Protein AF-A0A0N7I3K1-F1 (afdb_monomer_lite)

Foldseek 3Di:
DQPDDFQAWKWKDAQDDPDDIDIWTFHDDDPQWTWTADPNDIWIAGSVFQFTDDDPPDDTGTMGIGHPVRVVQVVLQVVLQVLCVVVVNHPDPPDPDPDGSVVSVVVSVVSVVVVVVVD

Radius of gyration: 18.08 Å; chains: 1; bounding box: 45×31×52 Å

Secondary structure (DSSP, 8-state):
--S--TT-EEEEE-SSSSPPPEEEEEEEE-SSEEEEEETTEEEEEETTT-BB---TT--SPPPEEEEHHHHHHHHHHHHHHHHHHHTT---STT----S-HHHHHHHHHHHHHHHHHH-

pLDDT: mean 88.79, std 10.24, range [53.84, 97.38]

Sequence (119 aa):
MSKFEVGQEVILVEGFGQRSPVEVEVVKVGRTLVYIKHHGQEKAFYQKDGVERRSPNAVGYGDRVYTLEQWADRERRAAAIKRLSDLAVVPLAYSPWRCSTDALEQVIAVLEADLEKGA

Structure (mmCIF, N/CA/C/O backbone):
data_AF-A0A0N7I3K1-F1
#
_entry.id   AF-A0A0N7I3K1-F1
#
loop_
_atom_site.group_PDB
_atom_site.id
_atom_site.type_symbol
_atom_site.label_atom_id
_atom_site.label_alt_id
_atom_site.label_comp_id
_atom_site.label_asym_id
_atom_site.label_entity_id
_atom_site.label_seq_id
_atom_site.pdbx_PDB_ins_code
_atom_site.Cartn_x
_atom_site.Cartn_y
_atom_site.Cartn_z
_atom_site.occupancy
_atom_site.B_iso_or_equiv
_atom_site.auth_seq_id
_atom_site.auth_comp_id
_atom_site.auth_asym_id
_atom_site.auth_atom_id
_atom_site.pdbx_PDB_model_num
ATOM 1 N N . MET A 1 1 ? -18.783 -5.616 -1.465 1.00 62.22 1 MET A N 1
ATOM 2 C CA . MET A 1 1 ? -18.339 -6.371 -0.273 1.00 62.22 1 MET A CA 1
ATOM 3 C C . MET A 1 1 ? -17.128 -5.657 0.316 1.00 62.22 1 MET A C 1
ATOM 5 O O . MET A 1 1 ? -16.451 -4.968 -0.440 1.00 62.22 1 MET A O 1
ATOM 9 N N . SER A 1 2 ? -16.922 -5.719 1.636 1.00 71.81 2 SER A N 1
ATOM 10 C CA . SER A 1 2 ? -15.714 -5.163 2.274 1.00 71.81 2 SER A CA 1
ATOM 11 C C . SER A 1 2 ? -14.491 -5.926 1.767 1.00 71.81 2 SER A C 1
ATOM 13 O O . SER A 1 2 ? -14.568 -7.139 1.618 1.00 71.81 2 SER A O 1
ATOM 15 N N . LYS A 1 3 ? -13.383 -5.228 1.509 1.00 83.94 3 LYS A N 1
ATOM 16 C CA . LYS A 1 3 ? -12.085 -5.849 1.183 1.00 83.94 3 LYS A CA 1
ATOM 17 C C . LYS A 1 3 ? -11.295 -6.291 2.424 1.00 83.94 3 LYS A C 1
ATOM 19 O O . LYS A 1 3 ? -10.172 -6.760 2.296 1.00 83.94 3 LYS A O 1
ATOM 24 N N . PHE A 1 4 ? -11.864 -6.050 3.604 1.00 92.19 4 PHE A N 1
ATOM 25 C CA . PHE A 1 4 ? -11.274 -6.349 4.899 1.00 92.19 4 PHE A CA 1
ATOM 26 C C . PHE A 1 4 ? -12.176 -7.268 5.721 1.00 92.19 4 PHE A C 1
ATOM 28 O O . PHE A 1 4 ? -13.401 -7.087 5.708 1.00 92.19 4 PHE A O 1
ATOM 35 N N . GLU A 1 5 ? -11.558 -8.152 6.498 1.00 94.56 5 GLU A N 1
ATOM 36 C CA . GLU A 1 5 ? -12.198 -9.078 7.436 1.00 94.56 5 GLU A CA 1
ATOM 37 C C . GLU A 1 5 ? -11.624 -8.910 8.851 1.00 94.56 5 GLU A C 1
ATOM 39 O O . GLU A 1 5 ? -10.494 -8.464 9.022 1.00 94.56 5 GLU A O 1
ATOM 44 N N . VAL A 1 6 ? -12.410 -9.222 9.888 1.00 96.62 6 VAL A N 1
ATOM 45 C CA . VAL A 1 6 ? -11.908 -9.211 11.276 1.00 96.62 6 VAL A CA 1
ATOM 46 C C . VAL A 1 6 ? -10.913 -10.356 11.453 1.00 96.62 6 VAL A C 1
ATOM 48 O O . VAL A 1 6 ? -11.176 -11.460 10.989 1.00 96.62 6 VAL A O 1
ATOM 51 N N . GLY A 1 7 ? -9.788 -10.094 12.116 1.00 95.19 7 GLY A N 1
ATOM 52 C CA . GLY A 1 7 ? -8.679 -11.041 12.237 1.00 95.19 7 GLY A CA 1
ATOM 53 C C . GLY A 1 7 ? -7.708 -11.021 11.058 1.00 95.19 7 GLY A C 1
ATOM 54 O O . GLY A 1 7 ? -6.683 -11.693 11.096 1.00 95.19 7 GLY A O 1
ATOM 55 N N . GLN A 1 8 ? -8.004 -10.255 10.003 1.00 95.56 8 GLN A N 1
ATOM 56 C CA . GLN A 1 8 ? -7.118 -10.144 8.854 1.00 95.56 8 GLN A CA 1
ATOM 57 C C . GLN A 1 8 ? -5.878 -9.318 9.195 1.00 95.56 8 GLN A C 1
ATOM 59 O O . GLN A 1 8 ? -5.980 -8.206 9.721 1.00 95.56 8 GLN A O 1
ATOM 64 N N . GLU A 1 9 ? -4.718 -9.831 8.803 1.00 96.19 9 GLU A N 1
ATOM 65 C CA . GLU A 1 9 ? -3.463 -9.091 8.823 1.00 96.19 9 GLU A CA 1
ATOM 66 C C . GLU A 1 9 ? -3.403 -8.067 7.680 1.00 96.19 9 GLU A C 1
ATOM 68 O O . GLU A 1 9 ? -3.743 -8.343 6.522 1.00 96.19 9 GLU A O 1
ATOM 73 N N . VAL A 1 10 ? -2.989 -6.850 8.018 1.00 96.69 10 VAL A N 1
ATOM 74 C CA . VAL A 1 10 ? -2.854 -5.723 7.096 1.00 96.69 10 VAL A CA 1
ATOM 75 C C . VAL A 1 10 ? -1.559 -4.971 7.375 1.00 96.69 10 VAL A C 1
ATOM 77 O O . VAL A 1 10 ? -1.032 -4.991 8.485 1.00 96.69 10 VAL A O 1
ATOM 80 N N . ILE A 1 11 ? -1.070 -4.248 6.372 1.00 96.69 11 ILE A N 1
ATOM 81 C CA . ILE A 1 11 ? 0.118 -3.406 6.502 1.00 96.69 11 ILE A CA 1
ATOM 82 C C . ILE A 1 11 ? -0.301 -1.976 6.817 1.00 96.69 11 ILE A C 1
ATOM 84 O O . ILE A 1 11 ? -0.971 -1.327 6.009 1.00 96.69 11 ILE A O 1
ATOM 88 N N . LEU A 1 12 ? 0.126 -1.470 7.970 1.00 95.25 12 LEU A N 1
ATOM 89 C CA . LEU A 1 12 ? 0.031 -0.068 8.350 1.00 95.25 12 LEU A CA 1
ATOM 90 C C . LEU A 1 12 ? 1.267 0.694 7.866 1.00 95.25 12 LEU A C 1
ATOM 92 O O . LEU A 1 12 ? 2.403 0.331 8.162 1.00 95.25 12 LEU A O 1
ATOM 96 N N . VAL A 1 13 ? 1.031 1.801 7.167 1.00 93.06 13 VAL A N 1
ATOM 97 C CA . VAL A 1 13 ? 2.046 2.793 6.810 1.00 93.06 13 VAL A CA 1
ATOM 98 C C . VAL A 1 13 ? 1.679 4.113 7.461 1.00 93.06 13 VAL A C 1
ATOM 100 O O . VAL A 1 13 ? 0.644 4.702 7.136 1.00 93.06 13 VAL A O 1
ATOM 103 N N . GLU A 1 14 ? 2.539 4.585 8.354 1.00 89.25 14 GLU A N 1
ATOM 104 C CA . GLU A 1 14 ? 2.330 5.849 9.050 1.00 89.25 14 GLU A CA 1
ATOM 105 C C . GLU A 1 14 ? 2.677 7.036 8.137 1.00 89.25 14 GLU A C 1
ATOM 107 O O . GLU A 1 14 ? 3.675 7.028 7.414 1.00 89.25 14 GLU A O 1
ATOM 112 N N . GLY A 1 15 ? 1.819 8.057 8.124 1.00 77.81 15 GLY A N 1
ATOM 113 C CA . GLY A 1 15 ? 1.947 9.198 7.213 1.00 77.81 15 GLY A CA 1
ATOM 114 C C . GLY A 1 15 ? 3.022 10.210 7.624 1.00 77.81 15 GLY A C 1
ATOM 115 O O . GLY A 1 15 ? 3.426 11.043 6.809 1.00 77.81 15 GLY A O 1
ATOM 116 N N . PHE A 1 16 ? 3.492 10.153 8.875 1.00 67.06 16 PHE A N 1
ATOM 117 C CA . PHE A 1 16 ? 4.478 11.080 9.425 1.00 67.06 16 PHE A CA 1
ATOM 118 C C . PHE A 1 16 ? 5.746 10.342 9.877 1.00 67.06 16 PHE A C 1
ATOM 120 O O . PHE A 1 16 ? 5.726 9.560 10.826 1.00 67.06 16 PHE A O 1
ATOM 127 N N . GLY A 1 17 ? 6.865 10.646 9.213 1.00 56.31 17 GLY A N 1
ATOM 128 C CA . GLY A 1 17 ? 8.175 10.037 9.460 1.00 56.31 17 GLY A CA 1
ATOM 129 C C . GLY A 1 17 ? 8.470 8.843 8.547 1.00 56.31 17 GLY A C 1
ATOM 130 O O . GLY A 1 17 ? 7.566 8.167 8.069 1.00 56.31 17 GLY A O 1
ATOM 131 N N . GLN A 1 18 ? 9.755 8.583 8.291 1.00 53.84 18 GLN A N 1
ATOM 132 C CA . GLN A 1 18 ? 10.224 7.361 7.624 1.00 53.84 18 GLN A CA 1
ATOM 133 C C . GLN A 1 18 ? 10.095 6.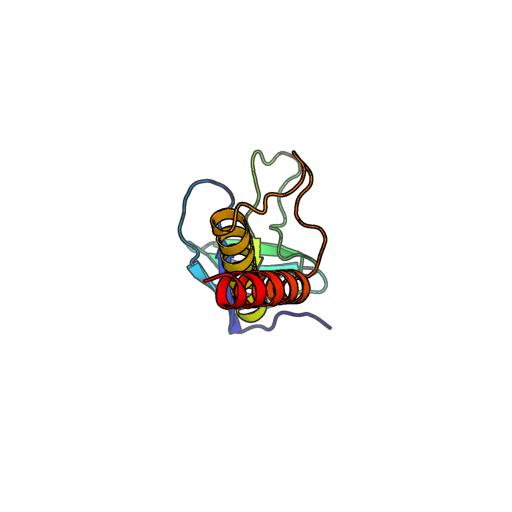162 8.570 1.00 53.84 18 GLN A C 1
ATOM 135 O O . GLN A 1 18 ? 11.090 5.588 9.008 1.00 53.84 18 GLN A O 1
ATOM 140 N N . ARG A 1 19 ? 8.873 5.821 8.963 1.00 69.81 19 ARG A N 1
ATOM 141 C CA . ARG A 1 19 ? 8.637 4.624 9.759 1.00 69.81 19 ARG A CA 1
ATOM 142 C C . ARG A 1 19 ? 8.377 3.460 8.821 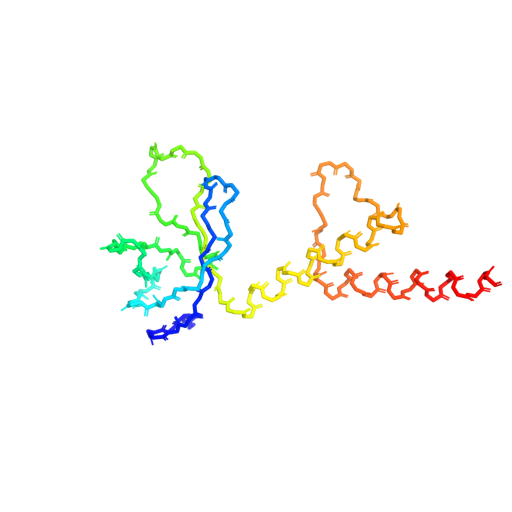1.00 69.81 19 ARG A C 1
ATOM 144 O O . ARG A 1 19 ? 7.636 3.590 7.846 1.00 69.81 19 ARG A O 1
ATOM 151 N N . SER A 1 20 ? 9.055 2.352 9.097 1.00 86.56 20 SER A N 1
ATOM 152 C CA . SER A 1 20 ? 8.879 1.114 8.352 1.00 86.56 20 SER A CA 1
ATOM 153 C C . SER A 1 20 ? 7.412 0.677 8.411 1.00 86.56 20 SER A C 1
ATOM 155 O O . SER A 1 20 ? 6.764 0.898 9.436 1.00 86.56 20 SER A O 1
ATOM 157 N N . PRO A 1 21 ? 6.884 0.066 7.339 1.00 92.56 21 PRO A N 1
ATOM 158 C CA . PRO A 1 21 ? 5.574 -0.571 7.375 1.00 92.56 21 PRO A CA 1
ATOM 159 C C . PRO A 1 21 ? 5.500 -1.592 8.517 1.00 92.56 21 PRO A C 1
ATOM 161 O O . PRO A 1 21 ? 6.498 -2.248 8.820 1.00 92.56 21 PRO A O 1
ATOM 164 N N . VAL A 1 22 ? 4.334 -1.714 9.150 1.00 93.19 22 VAL A N 1
ATOM 165 C CA . VAL A 1 22 ? 4.116 -2.625 10.284 1.00 93.19 22 VAL A CA 1
ATOM 166 C C . VAL A 1 22 ? 2.897 -3.499 10.014 1.00 93.19 22 VAL A C 1
ATOM 168 O O . VAL A 1 22 ? 1.861 -2.994 9.584 1.00 93.19 22 VAL A O 1
ATOM 171 N N . GLU A 1 23 ? 3.014 -4.794 10.289 1.00 95.00 23 GLU A N 1
ATOM 172 C CA . GLU A 1 23 ? 1.890 -5.731 10.281 1.00 95.00 23 GLU A CA 1
ATOM 173 C C . GLU A 1 23 ? 1.005 -5.508 11.510 1.00 95.00 23 GLU A C 1
ATOM 175 O O . GLU A 1 23 ? 1.475 -5.438 12.648 1.00 95.00 23 GLU A O 1
ATOM 180 N N . VAL A 1 24 ? -0.294 -5.357 11.274 1.00 95.44 24 VAL A N 1
ATOM 181 C CA . VAL A 1 24 ? -1.308 -5.154 12.309 1.00 95.44 24 VAL A CA 1
ATOM 182 C C . VAL A 1 24 ? -2.571 -5.930 11.957 1.00 95.44 24 VAL A C 1
ATOM 184 O O . VAL A 1 24 ? -2.825 -6.246 10.797 1.00 95.44 24 VAL A O 1
ATOM 187 N N . GLU A 1 25 ? -3.401 -6.197 12.958 1.00 95.75 25 GLU A N 1
ATOM 188 C CA . GLU A 1 25 ? -4.635 -6.961 12.786 1.00 95.75 25 GLU A CA 1
ATOM 189 C C . GLU A 1 25 ? -5.865 -6.045 12.716 1.00 95.75 25 GLU A C 1
ATOM 191 O O . GLU A 1 25 ? -6.002 -5.066 13.466 1.00 95.75 25 GLU A O 1
ATOM 196 N N . VAL A 1 26 ? -6.799 -6.385 11.827 1.00 96.94 26 VAL A N 1
ATOM 197 C CA . VAL A 1 26 ? -8.129 -5.775 11.774 1.00 96.94 26 VAL A CA 1
ATOM 198 C C . VAL A 1 26 ? -8.973 -6.265 12.947 1.00 96.94 26 VAL A C 1
ATOM 200 O O . VAL A 1 26 ? -9.384 -7.419 13.006 1.00 96.94 26 VAL A O 1
ATOM 203 N N . VAL A 1 27 ? -9.330 -5.351 13.847 1.00 97.38 27 VAL A N 1
ATOM 204 C CA . VAL A 1 27 ? -10.126 -5.667 15.045 1.00 97.38 27 VAL A CA 1
ATOM 205 C C . VAL A 1 27 ? -11.627 -5.474 14.838 1.00 97.38 27 VAL A C 1
ATOM 207 O O . VAL A 1 27 ? -12.439 -6.035 15.571 1.00 97.38 27 VAL A O 1
ATOM 210 N N . LYS A 1 28 ? -12.029 -4.666 13.849 1.00 96.88 28 LYS A N 1
ATOM 211 C CA . LYS A 1 28 ? -13.442 -4.393 13.560 1.00 96.88 28 LYS A CA 1
ATOM 212 C C . LYS A 1 28 ? -13.639 -3.911 12.129 1.00 96.88 28 LYS A C 1
ATOM 214 O O . LYS A 1 28 ? -12.897 -3.069 11.629 1.00 96.88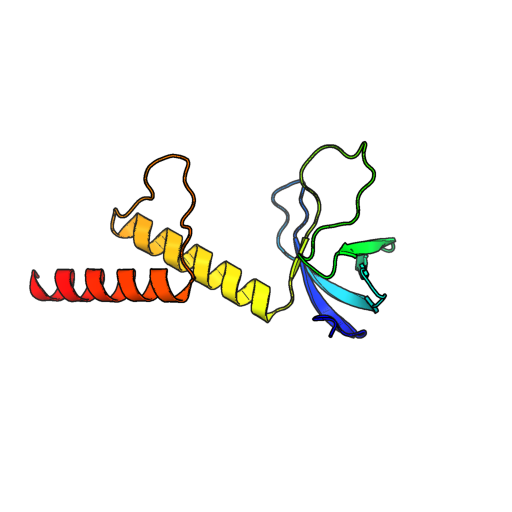 28 LYS A O 1
ATOM 219 N N . VAL A 1 29 ? -14.715 -4.371 11.497 1.00 96.88 29 VAL A N 1
ATOM 220 C CA . VAL A 1 29 ? -15.134 -3.935 10.160 1.00 96.88 29 VAL A CA 1
ATOM 221 C C . VAL A 1 29 ? -16.540 -3.344 10.249 1.00 96.88 29 VAL A C 1
ATOM 223 O O . VAL A 1 29 ? -17.487 -4.005 10.663 1.00 96.88 29 VAL A O 1
ATOM 226 N N . GLY A 1 30 ? -16.671 -2.063 9.912 1.00 94.56 30 GLY A N 1
ATOM 227 C CA . GLY A 1 30 ? -17.953 -1.367 9.802 1.00 94.56 30 GLY A CA 1
ATOM 228 C C . GLY A 1 30 ? -18.506 -1.380 8.375 1.00 94.56 30 GLY A C 1
ATOM 229 O O . GLY A 1 30 ? -18.066 -2.141 7.520 1.00 94.56 30 GLY A O 1
ATOM 230 N N . ARG A 1 31 ? -19.458 -0.485 8.080 1.00 93.50 31 ARG A N 1
ATOM 231 C CA . ARG A 1 31 ? -19.994 -0.327 6.713 1.00 93.50 31 ARG A CA 1
ATOM 232 C C . ARG A 1 31 ? -19.034 0.406 5.773 1.00 93.50 31 ARG A C 1
ATOM 234 O O . ARG A 1 31 ? -18.956 0.082 4.596 1.00 93.50 31 ARG A O 1
ATOM 241 N N . THR A 1 32 ? -18.366 1.441 6.278 1.00 94.88 32 THR A N 1
ATOM 242 C CA . THR A 1 32 ? -17.476 2.319 5.494 1.00 94.88 32 THR A CA 1
ATOM 243 C C . THR A 1 32 ? -16.060 2.379 6.050 1.00 94.88 32 THR A C 1
ATOM 245 O O . THR A 1 32 ? -15.154 2.854 5.364 1.00 94.88 32 THR A O 1
ATOM 248 N N . LEU A 1 33 ? -15.873 1.910 7.284 1.00 96.62 33 LEU A N 1
ATOM 249 C CA . LEU A 1 33 ? -14.623 1.993 8.024 1.00 96.62 33 LEU A CA 1
ATOM 250 C C . LEU A 1 33 ? -14.121 0.599 8.387 1.00 96.62 33 LEU A C 1
ATOM 252 O O . LEU A 1 33 ? -14.922 -0.305 8.626 1.00 96.62 33 LEU A O 1
ATOM 256 N N . VAL A 1 34 ? -12.808 0.449 8.435 1.00 97.00 34 VAL A N 1
ATOM 257 C CA . VAL A 1 34 ? -12.092 -0.673 9.040 1.00 97.00 34 VAL A CA 1
ATOM 258 C C . VAL A 1 34 ? -11.277 -0.128 10.206 1.00 97.00 34 VAL A C 1
ATOM 260 O O . VAL A 1 34 ? -10.825 1.017 10.162 1.00 97.00 34 VAL A O 1
ATOM 263 N N . TYR A 1 35 ? -11.141 -0.916 11.261 1.00 97.25 35 TYR A N 1
ATOM 264 C CA . TYR A 1 35 ? -10.442 -0.532 12.474 1.00 97.25 35 TYR A CA 1
ATOM 265 C C . TYR A 1 35 ? -9.317 -1.520 12.743 1.00 97.25 35 TYR A C 1
ATOM 267 O O . TYR A 1 35 ? -9.529 -2.730 12.679 1.00 97.25 35 TYR A O 1
ATOM 275 N N . ILE A 1 36 ? -8.152 -0.990 13.088 1.00 96.50 36 ILE A N 1
ATOM 276 C CA . ILE A 1 36 ? -6.998 -1.750 13.578 1.00 96.50 36 ILE A CA 1
ATOM 277 C C . ILE A 1 36 ? -6.668 -1.283 14.994 1.00 96.50 36 ILE A C 1
ATOM 279 O O . ILE A 1 36 ? -7.045 -0.173 15.389 1.00 96.50 36 ILE A O 1
ATOM 283 N N . LYS A 1 37 ? -5.925 -2.100 15.737 1.00 92.56 37 LYS A N 1
ATOM 284 C CA . LYS A 1 37 ? -5.338 -1.695 17.015 1.00 92.56 37 LYS A CA 1
ATOM 285 C C . LYS A 1 37 ? -3.843 -1.465 16.833 1.00 92.56 37 LYS A C 1
ATOM 287 O O . LYS A 1 37 ? -3.116 -2.389 16.496 1.00 92.56 37 LYS A O 1
ATOM 292 N N . HIS A 1 38 ? -3.387 -0.242 17.087 1.00 90.06 38 HIS A N 1
ATOM 293 C CA . HIS A 1 38 ? -1.979 0.145 16.976 1.00 90.06 38 HIS A CA 1
ATOM 294 C C . HIS A 1 38 ? -1.577 0.994 18.178 1.00 90.06 38 HIS A C 1
ATOM 296 O O . HIS A 1 38 ? -2.321 1.886 18.581 1.00 90.06 38 HIS A O 1
ATOM 302 N N . HIS A 1 39 ? -0.442 0.684 18.808 1.00 87.88 39 HIS A N 1
ATOM 303 C CA . HIS A 1 39 ? 0.008 1.330 20.056 1.00 87.88 39 HIS A CA 1
ATOM 304 C C . HIS A 1 39 ? -1.076 1.436 21.152 1.00 87.88 39 HIS A C 1
ATOM 306 O O . HIS A 1 39 ? -1.174 2.427 21.872 1.00 87.88 39 HIS A O 1
ATOM 312 N N . GLY A 1 40 ? -1.920 0.406 21.278 1.00 86.75 40 GLY A N 1
ATOM 313 C CA . GLY A 1 40 ? -2.999 0.369 22.270 1.00 86.75 40 GLY A CA 1
ATOM 314 C C . GLY A 1 40 ? -4.216 1.242 21.940 1.00 86.75 40 GLY A C 1
ATOM 315 O O . GLY A 1 40 ? -5.164 1.246 22.721 1.00 86.75 40 GLY A O 1
ATOM 316 N N . GLN A 1 41 ? -4.228 1.927 20.794 1.00 88.88 41 GLN A N 1
ATOM 317 C CA . GLN A 1 41 ? -5.343 2.750 20.331 1.00 88.88 41 GLN A CA 1
ATOM 318 C C . GLN A 1 41 ? -6.025 2.122 19.115 1.00 88.88 41 GLN A C 1
ATOM 320 O O . GLN A 1 41 ? -5.376 1.545 18.242 1.00 88.88 41 GLN A O 1
ATOM 325 N N . GLU A 1 42 ? -7.350 2.246 19.048 1.00 93.06 42 GLU A N 1
ATOM 326 C CA . GLU A 1 42 ? -8.088 1.920 17.831 1.00 93.06 42 GLU A CA 1
ATOM 327 C C . GLU A 1 42 ? -7.959 3.060 16.824 1.00 93.06 42 GLU A C 1
ATOM 329 O O . GLU A 1 42 ? -8.243 4.221 17.129 1.00 93.06 42 GLU A O 1
ATOM 334 N N . LYS A 1 43 ? -7.577 2.714 15.597 1.00 94.25 43 LYS A N 1
ATOM 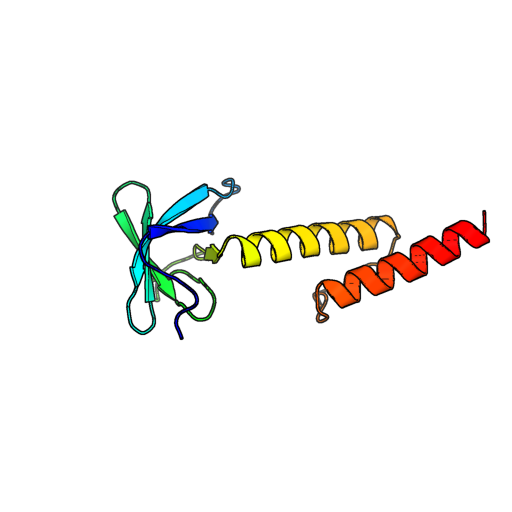335 C CA . LYS A 1 43 ? -7.490 3.650 14.478 1.00 94.25 43 LYS A CA 1
ATOM 336 C C . LYS A 1 43 ? -8.466 3.236 13.390 1.00 94.25 43 LYS A C 1
ATOM 338 O O . LYS A 1 43 ? -8.558 2.058 13.062 1.00 94.25 43 LYS A O 1
ATOM 343 N N . ALA A 1 44 ? -9.192 4.204 12.835 1.00 95.81 44 ALA A N 1
ATOM 344 C CA . ALA A 1 44 ? -10.210 3.969 11.817 1.00 95.81 44 ALA A CA 1
ATOM 345 C C . ALA A 1 44 ? -9.719 4.405 10.433 1.00 95.81 44 ALA A C 1
ATOM 347 O O . ALA A 1 44 ? -9.191 5.503 10.277 1.00 95.81 44 ALA A O 1
ATOM 348 N N . PHE A 1 45 ? -9.975 3.588 9.418 1.00 96.31 45 PHE A N 1
ATOM 349 C CA . PHE A 1 45 ? -9.566 3.815 8.034 1.00 96.31 45 PHE A CA 1
ATOM 350 C C . PHE A 1 45 ? -10.751 3.614 7.102 1.00 96.31 45 PHE A C 1
ATOM 352 O O . PHE A 1 45 ? -11.611 2.771 7.350 1.00 96.31 45 PHE A O 1
ATOM 359 N N . TYR A 1 46 ? -10.818 4.376 6.017 1.00 95.06 46 TYR A N 1
ATOM 360 C CA . TYR A 1 46 ? -11.848 4.186 5.005 1.00 95.06 46 TYR A CA 1
ATOM 361 C C . TYR A 1 46 ? -11.604 2.898 4.225 1.00 95.06 46 TYR A C 1
ATOM 363 O O . TYR A 1 46 ? -10.530 2.686 3.670 1.00 95.06 46 TYR A O 1
ATOM 371 N N . GLN A 1 47 ? -12.631 2.059 4.092 1.00 94.81 47 GLN A N 1
ATOM 372 C CA . GLN A 1 47 ? -12.503 0.812 3.331 1.00 94.81 47 GLN A CA 1
ATOM 373 C C . GLN A 1 47 ? -12.205 1.050 1.847 1.00 94.81 47 GLN A C 1
ATOM 375 O O . GLN A 1 47 ? -11.595 0.203 1.203 1.00 94.81 47 GLN A O 1
ATOM 380 N N . LYS A 1 48 ? -12.616 2.195 1.286 1.00 92.75 48 LYS A N 1
ATOM 381 C CA . LYS A 1 48 ? -12.445 2.474 -0.147 1.00 92.75 48 LYS A CA 1
ATOM 382 C C . LYS A 1 48 ? -10.962 2.508 -0.545 1.00 92.75 48 LYS A C 1
ATOM 384 O O . LYS A 1 48 ? -10.555 1.824 -1.475 1.00 92.75 48 LYS A O 1
ATOM 389 N N . ASP A 1 49 ? -10.139 3.225 0.211 1.00 90.06 49 ASP A N 1
ATOM 390 C CA . ASP A 1 49 ? -8.765 3.588 -0.156 1.00 90.06 49 ASP A CA 1
ATOM 391 C C . ASP A 1 49 ? -7.747 3.285 0.949 1.00 90.06 49 ASP A C 1
ATOM 393 O O . ASP A 1 49 ? -6.552 3.470 0.738 1.00 90.06 49 ASP A O 1
ATOM 397 N N . GLY A 1 50 ? -8.200 2.785 2.101 1.00 92.94 50 GLY A N 1
ATOM 398 C CA . GLY A 1 50 ? -7.342 2.478 3.239 1.00 92.94 50 GLY A CA 1
ATOM 399 C C . GLY A 1 50 ? -6.790 3.721 3.929 1.00 92.94 50 GLY A C 1
ATOM 400 O O . GLY A 1 50 ? -5.873 3.587 4.725 1.00 92.94 50 GLY A O 1
ATOM 401 N N . VAL A 1 51 ? -7.299 4.926 3.643 1.00 93.00 51 VAL A N 1
ATOM 402 C CA . VAL A 1 51 ? -6.799 6.167 4.252 1.00 93.00 51 VAL A CA 1
ATOM 403 C C . VAL A 1 51 ? -7.402 6.357 5.639 1.00 93.00 51 VAL A C 1
ATOM 405 O O . VAL A 1 51 ? -8.602 6.157 5.838 1.00 93.00 51 VAL A O 1
ATOM 408 N N . GLU A 1 52 ? -6.579 6.774 6.598 1.00 94.38 52 GLU A N 1
ATOM 409 C CA . GLU A 1 52 ? -7.008 7.082 7.959 1.00 94.38 52 GLU A CA 1
ATOM 410 C C . GLU A 1 52 ? -8.137 8.122 7.972 1.00 94.38 52 GLU A C 1
ATOM 412 O O . GLU A 1 52 ? -8.066 9.190 7.348 1.00 94.38 52 GLU A O 1
ATOM 417 N N . ARG A 1 53 ? -9.191 7.832 8.738 1.00 93.62 53 ARG A N 1
ATOM 418 C CA . ARG A 1 53 ? -10.242 8.793 9.049 1.00 93.62 53 ARG A CA 1
ATOM 419 C C . ARG A 1 53 ? -9.700 9.788 10.070 1.00 93.62 53 ARG A C 1
ATOM 421 O O . ARG A 1 53 ? -9.662 9.506 11.264 1.00 93.62 53 ARG A O 1
ATOM 428 N N . ARG A 1 54 ? -9.344 10.979 9.596 1.00 86.44 54 ARG A N 1
ATOM 429 C CA . ARG A 1 54 ? -8.780 12.049 10.428 1.00 86.44 54 ARG A CA 1
ATOM 430 C C . ARG A 1 54 ? -9.768 13.178 10.699 1.00 86.44 54 ARG A C 1
ATOM 432 O O . ARG A 1 54 ? -10.761 13.347 9.991 1.00 86.44 54 ARG A O 1
ATOM 439 N N . SER A 1 55 ? -9.461 13.953 11.738 1.00 82.25 55 SER A N 1
ATOM 440 C CA . SER A 1 55 ? -10.111 15.238 12.006 1.00 82.25 55 SER A CA 1
ATOM 441 C C . SER A 1 55 ? -9.828 16.225 10.862 1.00 82.25 55 SER A C 1
ATOM 443 O O . SER A 1 55 ? -8.711 16.213 10.340 1.00 82.25 55 SER A O 1
ATOM 445 N N . PRO A 1 56 ? -10.775 17.112 10.497 1.00 80.38 56 PRO A N 1
ATOM 446 C CA . PRO A 1 56 ? -10.556 18.151 9.485 1.00 80.38 56 PRO A CA 1
ATOM 447 C C . PRO A 1 56 ? -9.345 19.053 9.762 1.00 80.38 56 PRO A C 1
ATOM 449 O O . PRO A 1 56 ? -8.756 19.584 8.829 1.00 80.38 56 PRO A O 1
ATOM 452 N N . ASN A 1 57 ? -8.958 19.194 11.033 1.00 82.94 57 ASN A N 1
ATOM 453 C CA . ASN A 1 57 ? -7.848 20.048 11.462 1.00 82.94 57 ASN A CA 1
ATOM 454 C C . ASN A 1 57 ? -6.505 19.298 11.556 1.00 82.94 57 ASN A C 1
ATOM 456 O O . ASN A 1 57 ? -5.524 19.857 12.040 1.00 82.94 57 ASN A O 1
ATOM 460 N N . ALA A 1 58 ? -6.451 18.021 11.164 1.00 79.56 58 ALA A N 1
ATOM 461 C CA . ALA A 1 58 ? -5.219 17.242 11.212 1.00 79.56 58 ALA A CA 1
ATOM 462 C C . ALA A 1 58 ? -4.226 17.720 10.139 1.00 79.56 58 ALA A C 1
ATOM 464 O O . ALA A 1 58 ? -4.551 17.775 8.953 1.00 79.56 58 ALA A O 1
ATOM 465 N N . VAL A 1 59 ? -2.999 18.027 10.560 1.00 77.06 59 VAL A N 1
ATOM 466 C CA . VAL A 1 59 ? -1.903 18.449 9.676 1.00 77.06 59 VAL A CA 1
ATOM 467 C C . VAL A 1 59 ? -1.114 17.220 9.199 1.00 77.06 59 VAL A C 1
ATOM 469 O O . VAL A 1 59 ? -0.984 16.238 9.926 1.00 77.06 59 VAL A O 1
ATOM 472 N N . GLY A 1 60 ? -0.577 17.266 7.976 1.00 78.50 60 GLY A N 1
ATOM 473 C CA . GLY A 1 60 ? 0.291 16.223 7.414 1.00 78.50 60 GLY A CA 1
ATOM 474 C C . GLY A 1 60 ? -0.438 15.124 6.635 1.00 78.50 60 GLY A C 1
ATOM 475 O O . GLY A 1 60 ? -1.653 15.178 6.406 1.00 78.50 60 GLY A O 1
ATOM 476 N N . TYR A 1 61 ? 0.308 14.102 6.215 1.00 81.25 61 TYR A N 1
ATOM 477 C CA . TYR A 1 61 ? -0.251 12.923 5.551 1.00 81.25 61 TYR A CA 1
ATOM 478 C C . TYR A 1 61 ? -0.832 11.959 6.582 1.00 81.25 61 TYR A C 1
ATOM 480 O O . TYR A 1 61 ? -0.307 11.824 7.682 1.00 81.25 61 TYR A O 1
ATOM 488 N N . GLY A 1 62 ? -1.970 11.357 6.243 1.00 86.19 62 GLY A N 1
ATOM 489 C CA . GLY A 1 62 ? -2.642 10.401 7.117 1.00 86.19 62 GLY A CA 1
ATOM 490 C C . GLY A 1 62 ? -2.054 9.025 6.940 1.00 86.19 62 GLY A C 1
ATOM 491 O O . GLY A 1 62 ? -1.512 8.721 5.871 1.00 86.19 62 GLY A O 1
ATOM 492 N N . ASP A 1 63 ? -2.221 8.201 7.961 1.00 92.44 63 ASP A N 1
ATOM 493 C CA . ASP A 1 63 ? -1.816 6.812 7.876 1.00 92.44 63 ASP A CA 1
ATOM 494 C C . ASP A 1 63 ? -2.629 6.087 6.805 1.00 92.44 63 ASP A C 1
ATOM 496 O O . ASP A 1 63 ? -3.727 6.507 6.405 1.00 92.44 63 ASP A O 1
ATOM 500 N N . ARG A 1 64 ? -2.083 4.976 6.323 1.00 94.00 64 ARG A N 1
ATOM 501 C CA . ARG A 1 64 ? -2.759 4.112 5.364 1.00 94.00 64 ARG A CA 1
ATOM 502 C C . ARG A 1 64 ? -2.637 2.655 5.758 1.00 94.00 64 ARG A C 1
ATOM 504 O O . ARG A 1 64 ? -1.569 2.227 6.177 1.00 94.00 64 ARG A O 1
ATOM 511 N N . VAL A 1 65 ? -3.709 1.904 5.544 1.00 95.44 65 VAL A N 1
ATOM 512 C CA . VAL A 1 65 ? -3.722 0.444 5.647 1.00 95.44 65 VAL A CA 1
ATOM 513 C C . VAL A 1 65 ? -3.855 -0.191 4.270 1.00 95.44 65 VAL A C 1
ATOM 515 O O . VAL A 1 65 ? -4.633 0.271 3.430 1.00 95.44 65 VAL A O 1
ATOM 518 N N . TYR A 1 66 ? -3.103 -1.261 4.054 1.00 95.44 66 TYR A N 1
ATOM 519 C CA . TYR A 1 66 ? -3.112 -2.063 2.836 1.00 95.44 66 TYR A CA 1
ATOM 520 C C . TYR A 1 66 ? -3.428 -3.505 3.206 1.00 95.44 66 TYR A C 1
ATOM 522 O O . TYR A 1 66 ? -2.900 -4.012 4.193 1.00 95.44 66 TYR A O 1
ATOM 530 N N . THR A 1 67 ? -4.243 -4.192 2.409 1.00 95.25 67 THR A N 1
ATOM 531 C CA . THR A 1 67 ? -4.198 -5.660 2.444 1.00 95.25 67 THR A CA 1
ATOM 532 C C . THR A 1 67 ? -2.818 -6.129 1.978 1.00 95.25 67 THR A C 1
ATOM 534 O O . THR A 1 67 ? -2.122 -5.392 1.274 1.00 95.25 67 THR A O 1
ATOM 537 N N . LEU A 1 68 ? -2.429 -7.357 2.326 1.00 94.56 68 LEU A N 1
ATOM 538 C CA . LEU A 1 68 ? -1.155 -7.927 1.872 1.00 94.56 68 LEU A CA 1
ATOM 539 C C . LEU A 1 68 ? -1.016 -7.891 0.341 1.00 94.56 68 LEU A C 1
ATOM 541 O O . LEU A 1 68 ? 0.028 -7.518 -0.178 1.00 94.56 68 LEU A O 1
ATOM 545 N N . GLU A 1 69 ? -2.096 -8.177 -0.389 1.00 93.50 69 GLU A N 1
ATOM 546 C CA . GLU A 1 69 ? -2.130 -8.090 -1.854 1.00 93.50 69 GLU A CA 1
ATOM 547 C C . GLU A 1 69 ? -1.896 -6.659 -2.363 1.00 93.50 69 GLU A C 1
ATOM 549 O O . GLU A 1 69 ? -1.087 -6.436 -3.262 1.00 93.50 69 GLU A O 1
ATOM 554 N N . GLN A 1 70 ? -2.565 -5.666 -1.767 1.00 93.19 70 GLN A N 1
ATOM 555 C CA . GLN A 1 70 ? -2.372 -4.263 -2.138 1.00 93.19 70 GLN A CA 1
ATOM 556 C C . GLN A 1 70 ? -0.957 -3.775 -1.811 1.00 93.19 70 GLN A C 1
ATOM 558 O O . GLN A 1 70 ? -0.418 -2.925 -2.520 1.00 93.19 70 GLN A O 1
ATOM 563 N N . TRP A 1 71 ? -0.373 -4.274 -0.720 1.00 94.56 71 TRP A N 1
ATOM 564 C CA . TRP A 1 71 ? 1.004 -3.976 -0.357 1.00 94.56 71 TRP A CA 1
ATOM 565 C C . TRP A 1 71 ? 1.983 -4.584 -1.365 1.00 94.56 71 TRP A C 1
ATOM 567 O O . TRP A 1 71 ? 2.826 -3.865 -1.896 1.00 94.56 71 TRP A O 1
ATOM 577 N N . ALA A 1 72 ? 1.796 -5.857 -1.716 1.00 94.06 72 ALA A N 1
ATOM 578 C CA . ALA A 1 72 ? 2.601 -6.543 -2.718 1.00 94.06 72 ALA A CA 1
ATOM 579 C C . ALA A 1 72 ? 2.528 -5.857 -4.094 1.00 94.06 72 ALA A C 1
ATOM 581 O O . ALA A 1 72 ? 3.563 -5.632 -4.717 1.00 94.06 72 ALA A O 1
ATOM 582 N N . ASP A 1 73 ? 1.338 -5.451 -4.560 1.00 93.44 73 ASP A N 1
ATOM 583 C CA . ASP A 1 73 ? 1.204 -4.679 -5.808 1.00 93.44 73 ASP A CA 1
ATOM 584 C C . ASP A 1 73 ? 1.912 -3.319 -5.714 1.00 93.44 73 ASP A C 1
ATOM 586 O O . ASP A 1 73 ? 2.586 -2.894 -6.654 1.00 93.44 73 ASP A O 1
ATOM 590 N N . ARG A 1 74 ? 1.836 -2.643 -4.562 1.00 92.31 74 ARG A N 1
ATOM 591 C CA . ARG A 1 74 ? 2.548 -1.379 -4.345 1.00 92.31 74 ARG A CA 1
ATOM 592 C C . ARG A 1 74 ? 4.065 -1.553 -4.428 1.00 92.31 74 ARG A C 1
ATOM 594 O O . ARG A 1 74 ? 4.724 -0.718 -5.051 1.00 92.31 74 ARG A O 1
ATOM 601 N N . GLU A 1 75 ? 4.618 -2.582 -3.792 1.00 94.44 75 GLU A N 1
ATOM 602 C CA . GLU A 1 75 ? 6.052 -2.885 -3.844 1.00 94.44 75 GLU A CA 1
ATOM 603 C C . GLU A 1 75 ? 6.483 -3.279 -5.255 1.00 94.44 75 GLU A C 1
ATOM 605 O O . GLU A 1 75 ? 7.460 -2.731 -5.771 1.00 94.44 75 GLU A O 1
ATOM 610 N N . ARG A 1 76 ? 5.695 -4.131 -5.922 1.00 95.56 76 ARG A N 1
ATOM 611 C CA . ARG A 1 76 ? 5.899 -4.511 -7.324 1.00 95.56 76 ARG A CA 1
ATOM 612 C C . ARG A 1 76 ? 5.932 -3.282 -8.230 1.00 95.56 76 ARG A C 1
ATOM 614 O O . ARG A 1 76 ? 6.868 -3.093 -9.004 1.00 95.56 76 ARG A O 1
ATOM 621 N N . ARG A 1 77 ? 4.977 -2.367 -8.058 1.00 94.38 77 ARG A N 1
ATOM 622 C CA . ARG A 1 77 ? 4.935 -1.091 -8.780 1.00 94.38 77 ARG A CA 1
ATOM 623 C C . ARG A 1 77 ? 6.147 -0.213 -8.492 1.00 94.38 77 ARG A C 1
ATOM 625 O O . ARG A 1 77 ? 6.690 0.385 -9.418 1.00 94.38 77 ARG A O 1
ATOM 632 N N . ALA A 1 78 ? 6.563 -0.096 -7.233 1.00 92.12 78 ALA A N 1
ATOM 633 C CA . ALA A 1 78 ? 7.736 0.693 -6.866 1.00 92.12 78 ALA A CA 1
ATOM 634 C C . ALA A 1 78 ? 9.013 0.133 -7.513 1.00 92.12 78 ALA A C 1
ATOM 636 O O . ALA A 1 78 ? 9.809 0.903 -8.054 1.00 92.12 78 ALA A O 1
ATOM 637 N N . ALA A 1 79 ? 9.169 -1.194 -7.527 1.00 94.00 79 ALA A N 1
ATOM 638 C CA . ALA A 1 79 ? 10.267 -1.875 -8.203 1.00 94.00 79 ALA A CA 1
ATOM 639 C C . ALA A 1 79 ? 10.236 -1.642 -9.722 1.00 94.00 79 ALA A C 1
ATOM 641 O O . ALA A 1 79 ? 11.260 -1.271 -10.293 1.00 94.00 79 ALA A O 1
ATOM 642 N N . ALA A 1 80 ? 9.069 -1.758 -10.364 1.00 94.50 80 ALA A N 1
ATOM 643 C CA . ALA A 1 80 ? 8.910 -1.478 -11.791 1.00 94.50 80 ALA A CA 1
ATOM 644 C C . ALA A 1 80 ? 9.277 -0.022 -12.138 1.00 94.50 80 ALA A C 1
ATOM 646 O O . ALA A 1 80 ? 10.033 0.232 -13.073 1.00 94.50 80 ALA A O 1
ATOM 647 N N . ILE A 1 81 ? 8.814 0.951 -11.346 1.00 92.38 81 ILE A N 1
ATOM 648 C CA . ILE A 1 81 ? 9.168 2.368 -11.536 1.00 92.38 81 ILE A CA 1
ATOM 649 C C . ILE A 1 81 ? 10.676 2.581 -11.377 1.00 92.38 81 ILE A C 1
ATOM 651 O O . ILE A 1 81 ? 11.281 3.294 -12.180 1.00 92.38 81 ILE A O 1
ATOM 655 N N . LYS A 1 82 ? 11.295 1.961 -10.365 1.00 92.00 82 LYS A N 1
ATOM 656 C CA . LYS A 1 82 ? 12.747 2.027 -10.186 1.00 92.00 82 LYS A CA 1
ATOM 657 C C . LYS A 1 82 ? 13.471 1.424 -11.393 1.00 92.00 82 LYS A C 1
ATOM 659 O O . LYS A 1 82 ? 14.398 2.044 -11.899 1.00 92.00 82 LYS A O 1
ATOM 664 N N . ARG A 1 83 ? 13.029 0.266 -11.888 1.00 94.25 83 ARG A N 1
ATOM 665 C CA . ARG A 1 83 ? 13.637 -0.405 -13.043 1.00 94.25 83 ARG A CA 1
ATOM 666 C C . ARG A 1 83 ? 13.548 0.440 -14.312 1.00 94.25 83 ARG A C 1
ATOM 668 O O . ARG A 1 83 ? 14.545 0.568 -15.010 1.00 94.25 83 ARG A O 1
ATOM 675 N N . LEU A 1 84 ? 12.405 1.075 -14.573 1.00 92.94 84 LEU A N 1
ATOM 676 C CA . LEU A 1 84 ? 12.267 2.039 -15.671 1.00 92.94 84 LEU A CA 1
ATOM 677 C C . LEU A 1 84 ? 13.249 3.206 -15.522 1.00 92.94 84 LEU A C 1
ATOM 679 O O . LEU A 1 84 ? 13.912 3.568 -16.489 1.00 92.94 84 LEU A O 1
ATOM 683 N N . SER A 1 85 ? 13.408 3.738 -14.308 1.00 90.62 85 SER A N 1
ATOM 684 C CA . SER A 1 85 ? 14.403 4.781 -14.040 1.00 90.62 85 SER A CA 1
ATOM 685 C C . SER A 1 85 ? 15.838 4.302 -14.288 1.00 90.62 85 SER A C 1
ATOM 687 O O . SER A 1 85 ? 16.634 5.069 -14.824 1.00 90.62 85 SER A O 1
ATOM 689 N N . ASP A 1 86 ? 16.173 3.058 -13.926 1.00 92.44 86 ASP A N 1
ATOM 690 C CA . ASP A 1 86 ? 17.486 2.453 -14.196 1.00 92.44 86 ASP A CA 1
ATOM 691 C C . ASP A 1 86 ? 17.725 2.280 -15.717 1.00 92.44 86 ASP A C 1
ATOM 693 O O . ASP A 1 86 ? 18.863 2.347 -16.174 1.00 92.44 86 ASP A O 1
ATOM 697 N N . LEU A 1 87 ? 16.655 2.121 -16.508 1.00 92.38 87 LEU A N 1
ATOM 698 C CA . LEU A 1 87 ? 16.657 2.101 -17.981 1.00 92.38 87 LEU A CA 1
ATOM 699 C C . LEU A 1 87 ? 16.566 3.509 -18.610 1.00 92.38 87 LEU A C 1
ATOM 701 O O . LEU A 1 87 ? 16.283 3.639 -19.799 1.00 92.38 87 LEU A O 1
ATOM 705 N N . ALA A 1 88 ? 16.771 4.570 -17.821 1.00 89.88 88 ALA A N 1
ATOM 706 C CA . ALA A 1 88 ? 16.641 5.975 -18.226 1.00 89.88 88 ALA A CA 1
ATOM 707 C C . ALA A 1 88 ? 15.243 6.382 -18.745 1.00 89.88 88 ALA A C 1
ATOM 709 O O . ALA A 1 88 ? 15.077 7.440 -19.355 1.00 89.88 88 ALA A O 1
ATOM 710 N N . VAL A 1 89 ? 14.213 5.586 -18.451 1.00 88.88 89 VAL A N 1
ATOM 711 C CA . VAL A 1 89 ? 12.814 5.892 -18.749 1.00 88.88 89 VAL A CA 1
ATOM 712 C C . VAL A 1 89 ? 12.184 6.565 -17.535 1.00 88.88 89 VAL A C 1
ATOM 714 O O . VAL A 1 89 ? 11.815 5.932 -16.546 1.00 88.88 89 VAL A O 1
ATOM 717 N N . VAL A 1 90 ? 12.046 7.885 -17.620 1.00 82.88 90 VAL A N 1
ATOM 718 C CA . VAL A 1 90 ? 11.446 8.713 -16.570 1.00 82.88 90 VAL A CA 1
ATOM 719 C C . VAL A 1 90 ? 10.108 9.287 -17.035 1.00 82.88 90 VAL A C 1
ATOM 721 O O . VAL A 1 90 ? 9.938 9.576 -18.223 1.00 82.88 90 VAL A O 1
ATOM 724 N N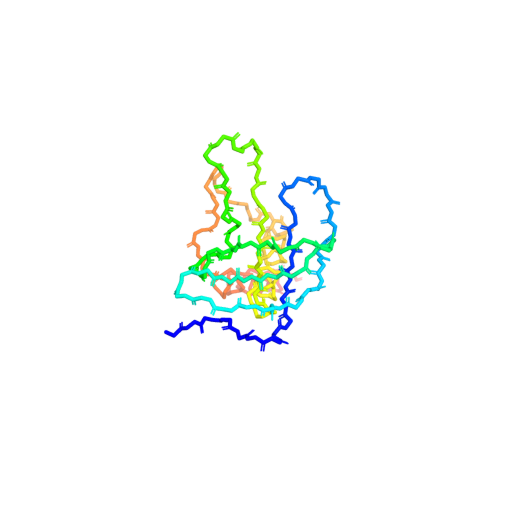 . PRO A 1 91 ? 9.132 9.468 -16.131 1.00 77.62 91 PRO A N 1
ATOM 725 C CA . PRO A 1 91 ? 7.892 10.131 -16.494 1.00 77.62 91 PRO A CA 1
ATOM 726 C C . PRO A 1 91 ? 8.165 11.590 -16.885 1.00 77.62 91 PRO A C 1
ATOM 728 O O . PRO A 1 91 ? 9.060 12.243 -16.342 1.00 77.62 91 PRO A O 1
ATOM 731 N N . LEU A 1 92 ? 7.369 12.122 -17.815 1.00 69.50 92 LEU A N 1
ATOM 732 C CA . LEU A 1 92 ? 7.421 13.535 -18.183 1.00 69.50 92 LEU A CA 1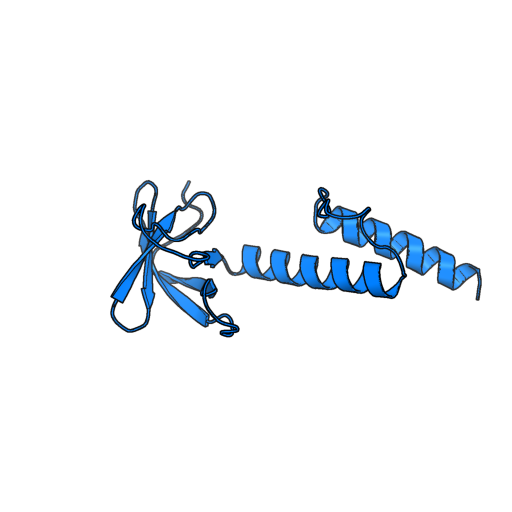
ATOM 733 C C . LEU A 1 92 ? 6.986 14.397 -16.982 1.00 69.50 92 LEU A C 1
ATOM 735 O O . LEU A 1 92 ? 5.794 14.527 -16.694 1.00 69.50 92 LEU A O 1
ATOM 739 N N . ALA A 1 93 ? 7.966 14.995 -16.298 1.00 64.88 93 ALA A N 1
ATOM 740 C CA . ALA A 1 93 ? 7.792 15.940 -15.191 1.00 64.88 93 ALA A CA 1
ATOM 741 C C . ALA A 1 93 ? 6.821 15.448 -14.087 1.00 64.88 93 ALA A C 1
ATOM 743 O O . ALA A 1 93 ? 6.719 14.255 -13.821 1.00 64.88 93 ALA A O 1
ATOM 744 N N . TYR A 1 94 ? 6.112 16.373 -13.420 1.00 55.00 94 TYR A N 1
ATOM 745 C CA . TYR A 1 94 ? 5.187 16.155 -12.290 1.00 55.00 94 TYR A CA 1
ATOM 746 C C . TYR A 1 94 ? 4.007 15.191 -12.552 1.00 55.00 94 TYR A C 1
ATOM 748 O O . TYR A 1 94 ? 3.099 15.098 -11.723 1.00 55.00 94 TYR A O 1
ATOM 756 N N . SER A 1 95 ? 3.962 14.496 -13.692 1.00 62.91 95 SER A N 1
ATOM 757 C CA . SER A 1 95 ? 2.917 13.525 -13.988 1.00 62.91 95 SER A CA 1
ATOM 758 C C . SER A 1 95 ? 3.334 12.135 -13.505 1.00 62.91 95 SER A C 1
ATOM 760 O O . SER A 1 95 ? 4.212 11.521 -14.109 1.00 62.91 95 SER A O 1
ATOM 762 N N . PRO A 1 96 ? 2.693 11.576 -12.466 1.00 70.50 96 PRO A N 1
ATOM 763 C CA . PRO A 1 96 ? 2.956 10.199 -12.078 1.00 70.50 96 PRO A CA 1
ATOM 764 C C . PRO A 1 96 ? 2.561 9.239 -13.208 1.00 70.50 96 PRO A C 1
ATOM 766 O O . PRO A 1 96 ? 1.652 9.524 -13.992 1.00 70.50 96 PRO A O 1
ATOM 769 N N . TRP A 1 97 ? 3.211 8.075 -13.258 1.00 78.69 97 TRP A N 1
ATOM 770 C CA . TRP A 1 97 ? 2.811 6.964 -14.120 1.00 78.69 97 TRP A CA 1
ATOM 771 C C . TRP A 1 97 ? 1.325 6.636 -13.896 1.00 78.69 97 TRP A C 1
ATOM 773 O O . TRP A 1 97 ? 0.942 6.226 -12.797 1.00 78.69 97 TRP A O 1
ATOM 783 N N . ARG A 1 98 ? 0.483 6.841 -14.921 1.00 84.38 98 ARG A N 1
ATOM 784 C CA . ARG A 1 98 ? -0.984 6.647 -14.860 1.00 84.38 98 ARG A CA 1
ATOM 785 C C . ARG A 1 98 ? -1.462 5.271 -15.342 1.00 84.38 98 ARG A C 1
ATOM 787 O O . ARG A 1 98 ? -2.662 5.037 -15.408 1.00 84.38 98 ARG A O 1
ATOM 794 N N . CYS A 1 99 ? -0.547 4.378 -15.695 1.00 87.62 99 CYS A N 1
ATOM 795 C CA . CYS A 1 99 ? -0.843 3.014 -16.134 1.00 87.62 99 CYS A CA 1
ATOM 796 C C . CYS A 1 99 ? -0.780 2.009 -14.969 1.00 87.62 99 CYS A C 1
ATOM 798 O O . CYS A 1 99 ? -0.239 2.324 -13.904 1.00 87.62 99 CYS A O 1
ATOM 800 N N . SER A 1 100 ? -1.339 0.810 -15.164 1.00 92.19 100 SER A N 1
ATOM 801 C CA . SER A 1 100 ? -1.286 -0.299 -14.197 1.00 92.19 100 SER A CA 1
ATOM 802 C C . SER A 1 100 ? 0.146 -0.797 -13.964 1.00 92.19 100 SER A C 1
ATOM 804 O O . SER A 1 100 ? 1.055 -0.453 -14.717 1.00 92.19 100 SER A O 1
ATOM 806 N N . THR A 1 101 ? 0.363 -1.581 -12.903 1.00 94.12 101 THR A N 1
ATOM 807 C CA . THR A 1 101 ? 1.658 -2.232 -12.633 1.00 94.12 101 THR A CA 1
ATOM 808 C C . THR A 1 101 ? 2.062 -3.144 -13.792 1.00 94.12 101 THR A C 1
ATOM 810 O O . THR A 1 101 ? 3.154 -2.991 -14.326 1.00 94.12 101 THR A O 1
ATOM 813 N N . ASP A 1 102 ? 1.136 -3.969 -14.282 1.00 95.62 102 ASP A N 1
ATOM 814 C CA . ASP A 1 102 ? 1.384 -4.900 -15.391 1.00 95.62 102 ASP A CA 1
ATOM 815 C C . ASP A 1 102 ? 1.792 -4.179 -16.684 1.00 95.62 102 ASP A C 1
ATOM 817 O O . ASP A 1 102 ? 2.644 -4.650 -17.430 1.00 95.62 102 ASP A O 1
ATOM 821 N N . ALA A 1 103 ? 1.218 -3.002 -16.952 1.00 94.31 103 ALA A N 1
ATOM 822 C CA . ALA A 1 103 ? 1.598 -2.204 -18.113 1.00 94.31 103 ALA A CA 1
ATOM 823 C C . ALA A 1 103 ? 3.035 -1.667 -17.996 1.00 94.31 103 ALA A C 1
ATOM 825 O O . ALA A 1 103 ? 3.739 -1.595 -18.999 1.00 94.31 103 ALA A O 1
ATOM 826 N N . LEU A 1 104 ? 3.487 -1.301 -16.789 1.00 94.06 104 LEU A N 1
ATOM 827 C CA . LEU A 1 104 ? 4.883 -0.910 -16.564 1.00 94.06 104 LEU A CA 1
ATOM 828 C C . LEU A 1 104 ? 5.823 -2.096 -16.805 1.00 94.06 104 LEU A C 1
ATOM 830 O O . LEU A 1 104 ? 6.841 -1.941 -17.471 1.00 94.06 104 LEU A O 1
ATOM 834 N N . GLU A 1 105 ? 5.461 -3.278 -16.309 1.00 95.81 105 GLU A N 1
ATOM 835 C CA . GLU A 1 105 ? 6.245 -4.507 -16.478 1.00 95.81 105 GLU A CA 1
ATOM 836 C C . GLU A 1 105 ? 6.338 -4.940 -17.944 1.00 95.81 105 GLU A C 1
ATOM 838 O O . GLU A 1 105 ? 7.413 -5.315 -18.407 1.00 95.81 105 GLU A O 1
ATOM 843 N N . GLN A 1 106 ? 5.255 -4.804 -18.713 1.00 96.06 106 GLN A N 1
ATOM 844 C CA . GLN A 1 106 ? 5.278 -5.045 -20.158 1.00 96.06 106 GLN A CA 1
ATOM 845 C C . GLN A 1 106 ? 6.228 -4.091 -20.890 1.00 96.06 106 GLN A C 1
ATOM 847 O O . GLN A 1 106 ? 6.963 -4.522 -21.776 1.00 96.06 106 GLN A O 1
ATOM 852 N N . VAL A 1 107 ? 6.248 -2.805 -20.519 1.00 93.44 107 VAL A N 1
ATOM 853 C CA . VAL A 1 107 ? 7.191 -1.835 -21.099 1.00 93.44 107 VAL A CA 1
ATOM 854 C C . VAL A 1 107 ? 8.634 -2.213 -20.764 1.00 93.44 107 VAL A C 1
ATOM 856 O O . VAL A 1 107 ? 9.480 -2.186 -21.654 1.00 93.44 107 VAL A O 1
ATOM 859 N N . ILE A 1 108 ? 8.915 -2.610 -19.518 1.00 95.50 108 ILE A N 1
ATOM 860 C CA . ILE A 1 108 ? 10.248 -3.079 -19.104 1.00 95.50 108 ILE A CA 1
ATOM 861 C C . ILE A 1 108 ? 10.688 -4.271 -19.958 1.00 95.50 108 ILE A C 1
ATOM 863 O O . ILE A 1 108 ? 11.774 -4.229 -20.528 1.00 95.50 108 ILE A O 1
ATOM 867 N N . ALA A 1 109 ? 9.830 -5.284 -20.110 1.00 96.12 109 ALA A N 1
ATOM 868 C CA . ALA A 1 109 ? 10.151 -6.487 -20.875 1.00 96.12 109 ALA A CA 1
ATOM 869 C C . ALA A 1 109 ? 10.508 -6.180 -22.341 1.00 96.12 109 ALA A C 1
ATOM 871 O O . ALA A 1 109 ? 11.423 -6.782 -22.900 1.00 96.12 109 ALA A O 1
ATOM 872 N N . VAL A 1 110 ? 9.814 -5.221 -22.966 1.00 95.75 110 VAL A N 1
ATOM 873 C CA . VAL A 1 110 ? 10.127 -4.780 -24.335 1.00 95.75 110 VAL A CA 1
ATOM 874 C C . VAL A 1 110 ? 11.500 -4.108 -24.405 1.00 95.75 110 VAL A C 1
ATOM 876 O O . VAL A 1 110 ? 12.267 -4.404 -25.318 1.00 95.75 110 VAL A O 1
ATOM 879 N N . LEU A 1 111 ? 11.816 -3.223 -23.456 1.00 94.38 111 LEU A N 1
ATOM 880 C CA . LEU A 1 111 ? 13.092 -2.499 -23.429 1.00 94.38 111 LEU A CA 1
ATOM 881 C C . LEU A 1 111 ? 14.279 -3.437 -23.193 1.00 94.38 111 LEU A C 1
ATOM 883 O O . LEU A 1 111 ? 15.307 -3.311 -23.851 1.00 94.38 111 LEU A O 1
ATOM 887 N N . GLU A 1 112 ? 14.136 -4.390 -22.276 1.00 94.69 112 GLU A N 1
ATOM 888 C CA . GLU A 1 112 ? 15.182 -5.373 -21.984 1.00 94.69 112 GLU A CA 1
ATOM 889 C C . GLU A 1 112 ? 15.453 -6.277 -23.192 1.00 94.69 112 GLU A C 1
ATOM 891 O O . GLU A 1 112 ? 16.607 -6.460 -23.572 1.00 94.69 112 GLU A O 1
ATOM 896 N N . ALA A 1 113 ? 14.401 -6.748 -23.868 1.00 94.56 113 ALA A N 1
ATOM 897 C CA . ALA A 1 113 ? 14.541 -7.565 -25.072 1.00 94.56 113 ALA A CA 1
ATOM 898 C C . ALA A 1 113 ? 15.184 -6.816 -26.257 1.00 94.56 113 ALA A C 1
ATOM 900 O O . ALA A 1 113 ? 15.763 -7.451 -27.140 1.00 94.56 113 ALA A O 1
ATOM 901 N N . ASP A 1 114 ? 15.052 -5.488 -26.326 1.00 93.75 114 ASP A N 1
ATOM 902 C CA . ASP A 1 114 ? 15.723 -4.661 -27.337 1.00 93.75 114 ASP A CA 1
ATOM 903 C C . ASP A 1 114 ? 17.218 -4.497 -27.026 1.00 93.75 114 ASP A C 1
ATOM 905 O O . ASP A 1 114 ? 18.062 -4.710 -27.898 1.00 93.75 114 ASP A O 1
ATOM 909 N N . LEU A 1 115 ? 17.555 -4.228 -25.759 1.00 90.81 115 LEU A N 1
ATOM 910 C CA . LEU A 1 115 ? 18.943 -4.123 -25.300 1.00 90.81 115 LEU A CA 1
ATOM 911 C C . LEU A 1 115 ? 19.731 -5.422 -25.522 1.00 90.81 115 LEU A C 1
ATOM 913 O O . LEU A 1 115 ? 20.890 -5.365 -25.924 1.00 90.81 115 LEU A O 1
ATOM 917 N N . GLU A 1 116 ? 19.106 -6.583 -25.314 1.00 87.81 116 GLU A N 1
ATOM 918 C CA . GLU A 1 116 ? 19.728 -7.893 -25.559 1.00 87.81 116 GLU A CA 1
ATOM 919 C C . GLU A 1 116 ? 20.029 -8.166 -27.039 1.00 87.81 116 GLU A C 1
ATOM 921 O O . GLU A 1 116 ? 20.947 -8.920 -27.345 1.00 87.81 116 GLU A O 1
ATOM 926 N N . LYS A 1 117 ? 19.277 -7.570 -27.973 1.00 82.94 117 LYS A N 1
ATOM 927 C CA . LYS A 1 117 ? 19.506 -7.738 -29.421 1.00 82.94 117 LYS A CA 1
ATOM 928 C C . LYS A 1 117 ? 20.563 -6.789 -29.978 1.00 82.94 117 LYS A C 1
ATOM 930 O O . LYS A 1 117 ? 21.075 -7.035 -31.068 1.00 82.94 117 LYS A O 1
ATOM 935 N N . GLY A 1 118 ? 20.820 -5.683 -29.280 1.00 67.81 118 GLY A N 1
ATOM 936 C CA . GLY A 1 118 ? 21.824 -4.687 -29.651 1.00 67.81 118 GLY A CA 1
ATOM 937 C C . GLY A 1 118 ? 23.217 -4.931 -29.058 1.00 67.81 118 GLY A C 1
ATOM 938 O O . GLY A 1 118 ? 24.145 -4.214 -29.437 1.00 67.81 118 GLY A O 1
ATOM 939 N N . ALA A 1 119 ? 23.353 -5.894 -28.139 1.00 55.72 119 ALA A N 1
ATOM 940 C CA . ALA A 1 119 ? 24.605 -6.324 -27.507 1.00 55.72 119 ALA A CA 1
ATOM 941 C C . ALA A 1 119 ? 25.251 -7.501 -28.255 1.00 55.72 119 ALA A C 1
ATOM 943 O O . ALA A 1 119 ? 26.503 -7.541 -28.290 1.00 55.72 119 ALA A O 1
#